Protein AF-A0A9P3KCF8-F1 (afdb_monomer)

Solvent-accessible surface area (backbone atoms only — not comparable to full-atom values): 11156 Å² total; per-residue (Å²): 123,66,93,79,73,56,80,84,82,75,70,57,88,99,45,66,75,78,46,58,68,58,52,53,49,52,55,51,51,52,54,51,46,56,65,73,28,66,91,47,68,90,51,49,76,77,43,45,67,58,50,54,51,50,57,33,67,37,69,37,86,92,72,74,42,26,56,42,31,75,76,66,76,48,78,81,88,69,86,71,82,67,44,82,66,50,77,78,47,103,55,31,40,32,43,44,65,63,91,85,59,89,66,83,49,69,43,52,55,89,82,56,76,86,87,70,61,70,74,71,78,45,69,88,59,70,73,76,44,76,75,56,48,59,56,90,88,39,77,44,72,60,77,64,46,77,78,46,74,49,73,46,97,87,69,50,55,29,38,30,35,37,45,56,65,55,60,82,89,71,50,44,77,42,113

pLDDT: mean 72.14, std 12.25, range [39.06, 90.81]

Mean predicted aligned error: 16.15 Å

Secondary structure (DSSP, 8-state):
--TT-----PPPTT-GGG-HHHHHHHHHHHHHHHHHTSS-GGGHHHHHHHHHHHHHTSPPTTTSS-HHHHHHSS-------PEEEEEEETTEEEEE--TT--S-SEEEGGGPPP---HHHHSTT-PPPPPPPEEETTEEE--EEEEEEEEE-TTS-EEEEEEETTS-GGG-EEE-

Nearest PDB structures (foldseek):
  6v3n-assembly2_B  TM=9.362E-01  e=3.366E-03  Homo sapiens
  6v8w-assembly1_A  TM=9.537E-01  e=5.285E-03  Homo sapiens
  6v2h-assembly6_K  TM=9.336E-01  e=5.285E-03  Homo sapiens
  8sp6-assembly3_C  TM=8.781E-01  e=5.285E-03  Homo sapiens
  8sp6-assembly2_B  TM=8.968E-01  e=8.850E-03  Homo sapiens

Structure (mmCIF, N/CA/C/O backbone):
data_AF-A0A9P3KCF8-F1
#
_entry.id   AF-A0A9P3KCF8-F1
#
loop_
_atom_site.group_PDB
_atom_site.id
_atom_site.type_symbol
_atom_site.label_atom_id
_atom_site.label_alt_id
_atom_site.label_comp_id
_atom_site.label_asym_id
_atom_site.label_entity_id
_atom_site.label_seq_id
_atom_site.pdbx_PDB_ins_code
_atom_site.Cartn_x
_atom_site.Cartn_y
_atom_site.Cartn_z
_atom_site.occupancy
_atom_site.B_iso_or_equiv
_atom_site.auth_seq_id
_atom_site.auth_comp_id
_atom_site.auth_asym_id
_atom_site.auth_atom_id
_atom_site.pdbx_PDB_model_num
ATOM 1 N N . MET A 1 1 ? -17.314 28.860 0.183 1.00 50.47 1 MET A N 1
ATOM 2 C CA . MET A 1 1 ? -17.053 27.728 -0.731 1.00 50.47 1 MET A CA 1
ATOM 3 C C . MET A 1 1 ? -18.328 27.365 -1.498 1.00 50.47 1 MET A C 1
ATOM 5 O O . MET A 1 1 ? -18.999 26.417 -1.128 1.00 50.47 1 MET A O 1
ATOM 9 N N . SER A 1 2 ? -18.713 28.132 -2.526 1.00 53.84 2 SER A N 1
ATOM 10 C CA . SER A 1 2 ? -19.912 27.845 -3.347 1.00 53.84 2 SER A CA 1
ATOM 11 C C . SER A 1 2 ? -19.627 27.733 -4.850 1.00 53.84 2 SER A C 1
ATOM 13 O O . SER A 1 2 ? -20.542 27.460 -5.617 1.00 53.84 2 SER A O 1
ATOM 15 N N . LEU A 1 3 ? -18.369 27.890 -5.279 1.00 67.44 3 LEU A N 1
ATOM 16 C CA . LEU A 1 3 ? -17.984 27.887 -6.698 1.00 67.44 3 LEU A CA 1
ATOM 17 C C . LEU A 1 3 ? -18.150 26.520 -7.388 1.00 67.44 3 LEU A C 1
ATOM 19 O O . LEU A 1 3 ? -18.326 26.479 -8.598 1.00 67.44 3 LEU A O 1
ATOM 23 N N . LEU A 1 4 ? -18.132 25.418 -6.630 1.00 76.81 4 LEU A N 1
ATOM 24 C CA . LEU A 1 4 ? -18.275 24.043 -7.138 1.00 76.81 4 LEU A CA 1
ATOM 25 C C . LEU A 1 4 ? -19.520 23.317 -6.592 1.00 76.81 4 LEU A C 1
ATOM 27 O O . LEU A 1 4 ? -19.682 22.124 -6.818 1.00 76.81 4 LEU A O 1
ATOM 31 N N . GLY A 1 5 ? -20.386 23.998 -5.828 1.00 80.12 5 GLY A N 1
ATOM 32 C CA . GLY A 1 5 ? -21.553 23.367 -5.185 1.00 80.12 5 GLY A CA 1
ATOM 33 C C . GLY A 1 5 ? -21.220 22.321 -4.105 1.00 80.12 5 GLY A C 1
ATOM 34 O O . GLY A 1 5 ? -22.106 21.610 -3.636 1.00 80.12 5 GLY A O 1
ATOM 35 N N . THR A 1 6 ? -19.958 22.219 -3.689 1.00 77.38 6 THR A N 1
ATOM 36 C CA . THR A 1 6 ? -19.475 21.244 -2.705 1.00 77.38 6 THR A CA 1
ATOM 37 C C . THR A 1 6 ? -19.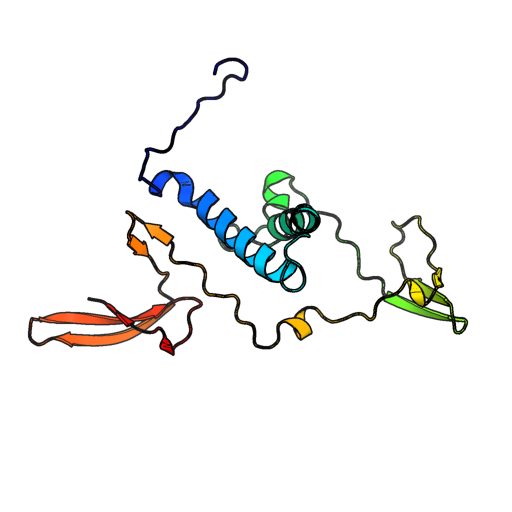817 21.667 -1.278 1.00 77.38 6 THR A C 1
ATOM 39 O O . THR A 1 6 ? -19.477 22.776 -0.857 1.00 77.38 6 THR A O 1
ATOM 42 N N . LYS A 1 7 ? -20.438 20.769 -0.506 1.00 75.19 7 LYS A N 1
ATOM 43 C CA . LYS A 1 7 ? -20.641 20.948 0.938 1.00 75.19 7 LYS A CA 1
ATOM 44 C C . LYS A 1 7 ? -19.406 20.447 1.679 1.00 75.19 7 LYS A C 1
ATOM 46 O O . LYS A 1 7 ? -19.065 19.275 1.574 1.00 75.19 7 LYS A O 1
ATOM 51 N N . LEU A 1 8 ? -18.744 21.335 2.414 1.00 72.75 8 LEU A N 1
ATOM 52 C CA . LEU A 1 8 ? -17.619 20.967 3.264 1.00 72.75 8 LEU A CA 1
ATOM 53 C C . LEU A 1 8 ? -18.163 20.280 4.523 1.00 72.75 8 LEU A C 1
ATOM 55 O O . LEU A 1 8 ? -18.849 20.918 5.322 1.00 72.75 8 LEU A O 1
ATOM 59 N N . ALA A 1 9 ? -17.885 18.989 4.679 1.00 69.06 9 ALA A N 1
ATOM 60 C CA . ALA A 1 9 ? -18.088 18.283 5.936 1.00 69.06 9 ALA A CA 1
ATOM 61 C C . ALA A 1 9 ? -16.797 18.418 6.749 1.00 69.06 9 ALA A C 1
ATOM 63 O O . ALA A 1 9 ? -15.786 17.814 6.408 1.00 69.06 9 ALA A O 1
ATOM 64 N N . MET A 1 10 ? -16.809 19.275 7.768 1.00 68.88 10 MET A N 1
ATOM 65 C CA . MET A 1 10 ? -15.665 19.424 8.667 1.00 68.88 10 MET A CA 1
ATOM 66 C C . MET A 1 10 ? -15.693 18.294 9.691 1.00 68.88 10 MET A C 1
ATOM 68 O O . MET A 1 10 ? -16.716 18.098 10.349 1.00 68.88 10 MET A O 1
ATOM 72 N N . SER A 1 11 ? -14.578 17.587 9.854 1.00 61.69 11 SER A N 1
ATOM 73 C CA . SER A 1 11 ? -14.355 16.782 11.052 1.00 61.69 11 SER A CA 1
ATOM 74 C C . SER A 1 11 ? -14.220 17.719 12.258 1.00 61.69 11 SER A C 1
ATOM 76 O O . SER A 1 11 ? -13.676 18.823 12.155 1.00 61.69 11 SER A O 1
ATOM 78 N N . SER A 1 12 ? -14.771 17.331 13.409 1.00 55.75 12 SER A N 1
ATOM 79 C CA . SER A 1 12 ? -14.572 18.099 14.638 1.00 55.75 12 SER A CA 1
ATOM 80 C C . SER A 1 12 ? -13.132 17.938 15.125 1.00 55.75 12 SER A C 1
ATOM 82 O O . SER A 1 12 ? -12.572 16.842 15.082 1.00 55.75 12 SER A O 1
ATOM 84 N N . ALA A 1 13 ? -12.532 19.033 15.600 1.00 46.44 13 ALA A N 1
ATOM 85 C CA . ALA A 1 13 ? -11.209 19.000 16.216 1.00 46.44 13 ALA A CA 1
ATOM 86 C C . ALA A 1 13 ? -11.186 17.968 17.359 1.00 46.44 13 ALA A C 1
ATOM 88 O O . ALA A 1 13 ? -12.125 17.928 18.152 1.00 46.44 13 ALA A O 1
ATOM 89 N N . TYR A 1 14 ? -10.128 17.152 17.431 1.00 45.19 14 TYR A N 1
ATOM 90 C CA . TYR A 1 14 ? -9.972 16.076 18.424 1.00 45.19 14 TYR A CA 1
ATOM 91 C C . TYR A 1 14 ? -11.071 14.995 18.376 1.00 45.19 14 TYR A C 1
ATOM 93 O O . TYR A 1 14 ? -11.423 14.422 19.400 1.00 45.19 14 TYR A O 1
ATOM 101 N N . HIS A 1 15 ? -11.639 14.716 17.196 1.00 46.50 15 HIS A N 1
ATOM 102 C CA . HIS A 1 15 ? -12.574 13.602 17.011 1.00 46.50 15 HIS A CA 1
ATOM 103 C C . HIS A 1 15 ? -12.215 12.775 15.758 1.00 46.50 15 HIS A C 1
ATOM 105 O O . HIS A 1 15 ? -12.749 13.021 14.669 1.00 46.50 15 HIS A O 1
ATOM 111 N N . PRO A 1 16 ? -11.315 11.781 15.891 1.00 48.75 16 PRO A N 1
ATOM 112 C CA . PRO A 1 16 ? -10.851 10.949 14.771 1.00 48.75 16 PRO A CA 1
ATOM 113 C C . PRO A 1 16 ? -11.952 10.067 14.156 1.00 48.75 16 PRO A C 1
ATOM 115 O O . PRO A 1 16 ? -11.830 9.565 13.044 1.00 48.75 16 PRO A O 1
ATOM 118 N N . GLN A 1 17 ? -13.087 9.924 14.842 1.00 47.81 17 GLN A N 1
ATOM 119 C CA . GLN A 1 17 ? -14.172 9.009 14.484 1.00 47.81 17 GLN A CA 1
ATOM 120 C C . GLN A 1 17 ? -14.832 9.295 13.120 1.00 47.81 17 GLN A C 1
ATOM 122 O O . GLN A 1 17 ? -15.514 8.430 12.573 1.00 47.81 17 GLN A O 1
ATOM 127 N N . THR A 1 18 ? -14.633 10.493 12.555 1.00 50.53 18 THR A N 1
ATOM 128 C CA . THR A 1 18 ? -15.306 10.913 11.312 1.00 50.53 18 THR A CA 1
ATOM 129 C C . THR A 1 18 ? -14.576 10.445 10.042 1.00 50.53 18 THR A C 1
ATOM 131 O O . THR A 1 18 ? -15.211 10.388 8.992 1.00 50.53 18 THR A O 1
ATOM 134 N N . ASP A 1 19 ? -13.285 10.079 10.113 1.00 60.06 19 ASP A N 1
ATOM 135 C CA . ASP A 1 19 ? -12.456 9.834 8.914 1.00 60.06 19 ASP A CA 1
ATOM 136 C C . ASP A 1 19 ? -11.591 8.553 8.961 1.00 60.06 19 ASP A C 1
ATOM 138 O O . ASP A 1 19 ? -10.532 8.450 8.341 1.00 60.06 19 ASP A O 1
ATOM 142 N N . GLY A 1 20 ? -12.069 7.510 9.649 1.00 62.78 20 GLY A N 1
ATOM 143 C CA . GLY A 1 20 ? -11.310 6.263 9.836 1.00 62.78 20 GLY A CA 1
ATOM 144 C C . GLY A 1 20 ? -10.942 5.505 8.545 1.00 62.78 20 GLY A C 1
ATOM 145 O O . GLY A 1 20 ? -10.016 4.694 8.545 1.00 62.78 20 GLY A O 1
ATOM 146 N N . GLN A 1 21 ? -11.633 5.755 7.423 1.00 64.44 21 GLN A N 1
ATOM 147 C CA . GLN A 1 21 ? -11.250 5.198 6.114 1.00 64.44 21 GLN A CA 1
ATOM 148 C C . GLN A 1 21 ? -9.985 5.866 5.562 1.00 64.44 21 GLN A C 1
ATOM 150 O O . GLN A 1 21 ? -9.098 5.172 5.056 1.00 64.44 21 GLN A O 1
ATOM 155 N N . THR A 1 22 ? -9.883 7.190 5.687 1.00 66.75 22 THR A N 1
ATOM 156 C CA . THR A 1 22 ? -8.695 7.946 5.280 1.00 66.75 22 THR A CA 1
ATOM 157 C C . THR A 1 22 ? -7.527 7.636 6.207 1.00 66.75 22 THR A C 1
ATOM 159 O O . THR A 1 22 ? -6.428 7.391 5.718 1.00 66.75 22 THR A O 1
ATOM 162 N N . ASP A 1 23 ? -7.761 7.505 7.513 1.00 69.06 23 ASP A N 1
ATOM 163 C CA . ASP A 1 23 ? -6.711 7.116 8.462 1.00 69.06 23 ASP A CA 1
ATOM 164 C C . ASP A 1 23 ? -6.137 5.731 8.140 1.00 69.06 23 ASP A C 1
ATOM 166 O O . ASP A 1 23 ? -4.919 5.538 8.106 1.00 69.06 23 ASP A O 1
ATOM 170 N N . ARG A 1 24 ? -7.000 4.762 7.803 1.00 68.69 24 ARG A N 1
ATOM 171 C CA . ARG A 1 24 ? -6.560 3.423 7.390 1.00 68.69 24 ARG A CA 1
ATOM 172 C C . ARG A 1 24 ? -5.758 3.453 6.088 1.00 68.69 24 ARG A C 1
ATOM 174 O O . ARG A 1 24 ? -4.783 2.714 5.957 1.00 68.69 24 ARG A O 1
ATOM 181 N N . LEU A 1 25 ? -6.145 4.292 5.126 1.00 72.75 25 LEU A N 1
ATOM 182 C CA . LEU A 1 25 ? -5.372 4.525 3.903 1.00 72.75 25 LEU A CA 1
ATOM 183 C C . LEU A 1 25 ? -3.993 5.114 4.229 1.00 72.75 25 LEU A C 1
ATOM 185 O O . LEU A 1 25 ? -2.990 4.595 3.739 1.00 72.75 25 LEU A O 1
ATOM 189 N N . ILE A 1 26 ? -3.941 6.162 5.055 1.00 76.81 26 ILE A N 1
ATOM 190 C CA . ILE A 1 26 ? -2.700 6.846 5.437 1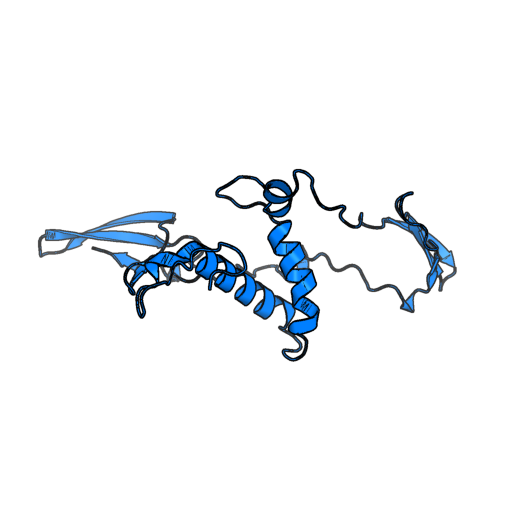.00 76.81 26 ILE A CA 1
ATOM 191 C C . ILE A 1 26 ? -1.728 5.851 6.072 1.00 76.81 26 ILE A C 1
ATOM 193 O O . ILE A 1 26 ? -0.585 5.753 5.629 1.00 76.81 26 ILE A O 1
ATOM 197 N N . GLN A 1 27 ? -2.191 5.034 7.021 1.00 73.25 27 GLN A N 1
ATOM 198 C CA . GLN A 1 27 ? -1.359 4.013 7.662 1.00 73.25 27 GLN A CA 1
ATOM 199 C C . GLN A 1 27 ? -0.779 3.005 6.657 1.00 73.25 27 GLN A C 1
ATOM 201 O O . GLN A 1 27 ? 0.404 2.667 6.724 1.00 73.25 27 GLN A O 1
ATOM 206 N N . ILE A 1 28 ? -1.586 2.534 5.700 1.00 73.94 28 ILE A N 1
ATOM 207 C CA . ILE A 1 28 ? -1.120 1.603 4.661 1.00 73.94 28 ILE A CA 1
ATOM 208 C C . ILE A 1 28 ? -0.049 2.266 3.787 1.00 73.94 28 ILE A C 1
ATOM 210 O O . ILE A 1 28 ? 0.991 1.663 3.513 1.00 73.94 28 ILE A O 1
ATOM 214 N N . VAL A 1 29 ? -0.271 3.512 3.365 1.00 76.12 29 VAL A N 1
ATOM 215 C CA . VAL A 1 29 ? 0.684 4.258 2.534 1.00 76.12 29 VAL A CA 1
ATOM 216 C C . VAL A 1 29 ? 1.988 4.517 3.291 1.00 76.12 29 VAL A C 1
ATOM 218 O O . VAL A 1 29 ? 3.062 4.327 2.722 1.00 76.12 29 VAL A O 1
ATOM 221 N N . GLU A 1 30 ? 1.930 4.863 4.577 1.00 79.44 30 GLU A N 1
ATOM 222 C CA . GLU A 1 30 ? 3.121 5.020 5.416 1.00 79.44 30 GLU A CA 1
ATOM 223 C C . GLU A 1 30 ? 3.935 3.726 5.521 1.00 79.44 30 GLU A C 1
ATOM 225 O O . GLU A 1 30 ? 5.162 3.752 5.399 1.00 79.44 30 GLU A O 1
ATOM 230 N N . GLN A 1 31 ? 3.277 2.580 5.718 1.00 74.44 31 GLN A N 1
ATOM 231 C CA . GLN A 1 31 ? 3.955 1.282 5.761 1.00 74.44 31 GLN A CA 1
ATOM 232 C C . GLN A 1 31 ? 4.640 0.959 4.427 1.00 74.44 31 GLN A C 1
ATOM 234 O O . GLN A 1 31 ? 5.794 0.518 4.407 1.00 74.44 31 GLN A O 1
ATOM 239 N N . LEU A 1 32 ? 3.958 1.221 3.310 1.00 76.81 32 LEU A N 1
ATOM 240 C CA . LEU A 1 32 ? 4.510 1.032 1.972 1.00 76.81 32 LEU A CA 1
ATOM 241 C C . LEU A 1 32 ? 5.703 1.960 1.701 1.00 76.81 32 LEU A C 1
ATOM 243 O O . LEU A 1 32 ? 6.716 1.507 1.167 1.00 76.81 32 LEU A O 1
ATOM 247 N N . LEU A 1 33 ? 5.626 3.225 2.120 1.00 79.06 33 LEU A N 1
ATOM 248 C CA . LEU A 1 33 ? 6.725 4.187 2.013 1.00 79.06 33 LEU A CA 1
ATOM 249 C C . LEU A 1 33 ? 7.930 3.766 2.855 1.00 79.06 33 LEU A C 1
ATOM 251 O O . LEU A 1 33 ? 9.052 3.777 2.357 1.00 79.06 33 LEU A O 1
ATOM 255 N N . ARG A 1 34 ? 7.723 3.310 4.097 1.00 78.81 34 ARG A N 1
ATOM 256 C CA . ARG A 1 34 ? 8.811 2.775 4.940 1.00 78.81 34 ARG A CA 1
ATOM 257 C C . ARG A 1 34 ? 9.504 1.577 4.292 1.00 78.81 34 ARG A C 1
ATOM 259 O O . ARG A 1 34 ? 10.712 1.409 4.446 1.00 78.81 34 ARG A O 1
ATOM 266 N N . ALA A 1 35 ? 8.754 0.735 3.583 1.00 73.88 35 ALA A N 1
ATOM 267 C CA . ALA A 1 35 ? 9.313 -0.404 2.866 1.00 73.88 35 ALA A CA 1
ATOM 268 C C . ALA A 1 35 ? 10.073 0.014 1.596 1.00 73.88 35 ALA A C 1
ATOM 270 O O . ALA A 1 35 ? 11.146 -0.532 1.333 1.00 73.88 35 ALA A O 1
ATOM 271 N N . ALA A 1 36 ? 9.533 0.964 0.828 1.00 72.81 36 ALA A N 1
ATOM 272 C CA . ALA A 1 36 ? 10.118 1.441 -0.423 1.00 72.81 36 ALA A CA 1
ATOM 273 C C . ALA A 1 36 ? 11.377 2.294 -0.196 1.00 72.81 36 ALA A C 1
ATOM 275 O O . ALA A 1 36 ? 12.384 2.093 -0.869 1.00 72.81 36 ALA A O 1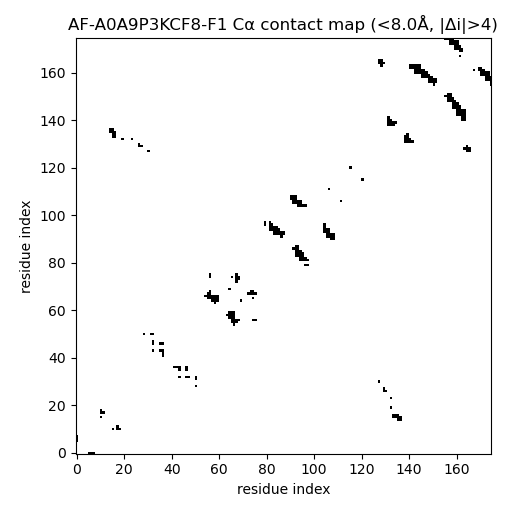
ATOM 276 N N . CYS A 1 37 ? 11.351 3.172 0.805 1.00 77.56 37 CYS A N 1
ATOM 277 C CA . CYS A 1 37 ? 12.421 4.117 1.119 1.00 77.56 37 CYS A CA 1
ATOM 278 C C . CYS A 1 37 ? 13.435 3.575 2.141 1.00 77.56 37 CYS A C 1
ATOM 280 O O . CYS A 1 37 ? 14.116 4.349 2.811 1.00 77.56 37 CYS A O 1
ATOM 282 N N . LYS A 1 38 ? 13.520 2.246 2.314 1.00 74.44 38 LYS A N 1
ATOM 283 C CA . LYS A 1 38 ? 14.409 1.621 3.311 1.00 74.44 38 LYS A CA 1
ATOM 284 C C . LYS A 1 38 ? 15.876 2.018 3.108 1.00 74.44 38 LYS A C 1
ATOM 286 O O . LYS A 1 38 ? 16.590 2.211 4.088 1.00 74.44 38 LYS A O 1
ATOM 291 N N . ASP A 1 39 ? 16.306 2.090 1.850 1.00 71.88 39 ASP A N 1
ATOM 292 C CA . ASP A 1 39 ? 17.705 2.328 1.486 1.00 71.88 39 ASP A CA 1
ATOM 293 C C . ASP A 1 39 ? 18.021 3.828 1.350 1.00 71.88 39 ASP A C 1
ATOM 295 O O . ASP A 1 39 ? 19.139 4.248 1.639 1.00 71.88 39 ASP A O 1
ATOM 299 N N . GLU A 1 40 ? 17.037 4.647 0.961 1.00 78.44 40 GLU A N 1
ATOM 300 C CA . GLU A 1 40 ? 17.184 6.095 0.817 1.00 78.44 40 GLU A CA 1
ATOM 301 C C . GLU A 1 40 ? 15.837 6.801 1.063 1.00 78.44 40 GLU A C 1
ATOM 303 O O . GLU A 1 40 ? 14.849 6.534 0.387 1.00 78.44 40 GLU A O 1
ATOM 308 N N . ILE A 1 41 ? 15.779 7.698 2.055 1.00 79.69 41 ILE A N 1
ATOM 309 C CA . ILE A 1 41 ? 14.529 8.378 2.454 1.00 79.69 41 ILE A CA 1
ATOM 310 C C . ILE A 1 41 ? 14.183 9.542 1.510 1.00 79.69 41 ILE A C 1
ATOM 312 O O . ILE A 1 41 ? 13.012 9.880 1.352 1.00 79.69 41 ILE A O 1
ATOM 316 N N . SER A 1 42 ? 15.181 10.148 0.861 1.00 82.38 42 SER A N 1
ATOM 317 C CA . SER A 1 42 ? 15.014 11.312 -0.025 1.00 82.38 42 SER A CA 1
ATOM 318 C C . SER A 1 42 ? 14.198 11.012 -1.287 1.00 82.38 42 SER A C 1
ATOM 320 O O . SER A 1 42 ? 13.712 11.951 -1.904 1.00 82.38 42 SER A O 1
ATOM 322 N N . THR A 1 43 ? 14.016 9.737 -1.647 1.00 83.12 43 THR A N 1
ATOM 323 C CA . THR A 1 43 ? 13.355 9.284 -2.883 1.00 83.12 43 THR A CA 1
ATOM 324 C C . THR A 1 43 ? 11.856 9.002 -2.722 1.00 83.12 43 THR A C 1
ATOM 326 O O . THR A 1 43 ? 11.233 8.416 -3.610 1.00 83.12 43 THR A O 1
ATOM 329 N N . TRP A 1 44 ? 11.254 9.375 -1.588 1.00 83.19 44 TRP A N 1
ATOM 330 C CA . TRP A 1 44 ? 9.849 9.085 -1.265 1.00 83.19 44 TRP A CA 1
ATOM 331 C C . TRP A 1 44 ? 8.854 9.583 -2.323 1.00 83.19 44 TRP A C 1
ATOM 333 O O . TRP A 1 44 ? 7.878 8.896 -2.627 1.00 83.19 44 TRP A O 1
ATOM 343 N N . ASP A 1 45 ? 9.123 10.741 -2.916 1.00 86.56 45 ASP A N 1
ATOM 344 C CA . ASP A 1 45 ? 8.316 11.381 -3.952 1.00 86.56 45 ASP A CA 1
ATOM 345 C C . ASP A 1 45 ? 8.302 10.562 -5.250 1.00 86.56 45 ASP A C 1
ATOM 347 O O . ASP A 1 45 ? 7.260 10.424 -5.892 1.00 86.56 45 ASP A O 1
ATOM 351 N N . LEU A 1 46 ? 9.428 9.927 -5.589 1.00 85.56 46 LEU A N 1
ATOM 352 C CA . LEU A 1 46 ? 9.547 9.029 -6.741 1.00 85.56 46 LEU A CA 1
ATOM 353 C C . LEU A 1 46 ? 8.761 7.724 -6.551 1.00 85.56 46 LEU A C 1
ATOM 355 O O . LEU A 1 46 ? 8.367 7.086 -7.531 1.00 85.56 46 LEU A O 1
ATOM 359 N N . HIS A 1 47 ? 8.530 7.314 -5.303 1.00 81.69 47 HIS A N 1
ATOM 360 C CA . HIS A 1 47 ? 7.796 6.093 -4.981 1.00 81.69 47 HIS A CA 1
ATOM 361 C C . HIS A 1 47 ? 6.277 6.290 -4.960 1.00 81.69 47 HIS A C 1
ATOM 363 O O . HIS A 1 47 ? 5.556 5.328 -5.236 1.00 81.69 47 HIS A O 1
ATOM 369 N N . LEU A 1 48 ? 5.778 7.506 -4.709 1.00 84.00 48 LEU A N 1
ATOM 370 C CA . LEU A 1 48 ? 4.339 7.778 -4.594 1.00 84.00 48 LEU A CA 1
ATOM 371 C C . LEU A 1 48 ? 3.495 7.251 -5.768 1.00 84.00 48 LEU A C 1
ATOM 373 O O . LEU A 1 48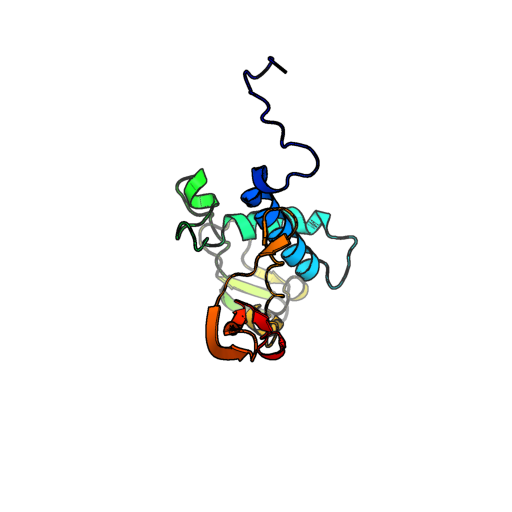 ? 2.527 6.541 -5.492 1.00 84.00 48 LEU A O 1
ATOM 377 N N . PRO A 1 49 ? 3.842 7.482 -7.052 1.00 84.75 49 PRO A N 1
ATOM 378 C CA . PRO A 1 49 ? 3.014 7.001 -8.161 1.00 84.75 49 PRO A CA 1
ATOM 379 C C . PRO A 1 49 ? 2.927 5.472 -8.214 1.00 84.75 49 PRO A C 1
ATOM 381 O O . PRO A 1 49 ? 1.894 4.898 -8.560 1.00 84.75 49 PRO A O 1
ATOM 384 N N . VAL A 1 50 ? 4.020 4.791 -7.856 1.00 80.50 50 VAL A N 1
ATOM 385 C CA . VAL A 1 50 ? 4.073 3.325 -7.826 1.00 80.50 50 VAL A CA 1
ATOM 386 C C . VAL A 1 50 ? 3.240 2.787 -6.667 1.00 80.50 50 VAL A C 1
ATOM 388 O O . VAL A 1 50 ? 2.527 1.799 -6.843 1.00 80.50 50 VAL A O 1
ATOM 391 N N . LEU A 1 51 ? 3.301 3.434 -5.502 1.00 82.12 51 LEU A N 1
ATOM 392 C CA . LEU A 1 51 ? 2.531 3.038 -4.325 1.00 82.12 51 LEU A CA 1
ATOM 393 C C . LEU A 1 51 ? 1.033 3.284 -4.505 1.00 82.12 51 LEU A C 1
ATOM 395 O O . LEU A 1 51 ? 0.243 2.399 -4.186 1.00 82.12 51 LEU A O 1
ATOM 399 N N . GLU A 1 52 ? 0.643 4.425 -5.074 1.00 85.12 52 GLU A N 1
ATOM 400 C CA . GLU A 1 52 ? -0.746 4.718 -5.433 1.00 85.12 52 GLU A CA 1
ATOM 401 C C . GLU A 1 52 ? -1.292 3.650 -6.388 1.00 85.12 52 GLU A C 1
ATOM 403 O O . GLU A 1 52 ? -2.363 3.084 -6.160 1.00 85.12 52 GLU A O 1
ATOM 408 N N . PHE A 1 53 ? -0.532 3.322 -7.438 1.00 83.25 53 PHE A N 1
ATOM 409 C CA . PHE A 1 53 ? -0.920 2.281 -8.382 1.00 83.25 53 PHE A CA 1
ATOM 410 C C . PHE A 1 53 ? -1.039 0.908 -7.709 1.00 83.25 53 PHE A C 1
ATOM 412 O O . PHE A 1 53 ? -2.009 0.185 -7.942 1.00 83.25 53 PHE A O 1
ATOM 419 N N . ALA A 1 54 ? -0.070 0.544 -6.865 1.00 82.00 54 ALA A N 1
ATOM 420 C CA . ALA A 1 54 ? -0.066 -0.726 -6.149 1.00 82.00 54 ALA A CA 1
ATOM 421 C C . ALA A 1 54 ? -1.268 -0.846 -5.203 1.00 82.00 54 ALA A C 1
ATOM 423 O O . ALA A 1 54 ? -1.952 -1.870 -5.217 1.00 82.00 54 ALA A O 1
ATOM 424 N N . TYR A 1 55 ? -1.565 0.207 -4.440 1.00 83.19 55 TYR A N 1
ATOM 425 C CA . TYR A 1 55 ? -2.731 0.272 -3.564 1.00 83.19 55 TYR A CA 1
ATOM 426 C C . TYR A 1 55 ? -4.031 0.131 -4.363 1.00 83.19 55 TYR A C 1
ATOM 428 O O . TYR A 1 55 ? -4.815 -0.785 -4.122 1.00 83.19 55 TYR A O 1
ATOM 436 N N . ASN A 1 56 ? -4.213 0.959 -5.396 1.00 85.62 56 ASN A N 1
ATOM 437 C CA . ASN A 1 56 ? -5.421 0.956 -6.222 1.00 85.62 56 ASN A CA 1
ATOM 438 C C . ASN A 1 56 ? -5.644 -0.367 -6.972 1.00 85.62 56 ASN A C 1
ATOM 440 O O . ASN A 1 56 ? -6.776 -0.676 -7.354 1.00 85.62 56 ASN A O 1
ATOM 444 N N . ASN A 1 57 ? -4.592 -1.161 -7.179 1.00 82.69 57 ASN A N 1
ATOM 445 C CA . ASN A 1 57 ? -4.666 -2.464 -7.830 1.00 82.69 57 ASN A CA 1
ATOM 446 C C . ASN A 1 57 ? -4.596 -3.665 -6.864 1.00 82.69 57 ASN A C 1
ATOM 448 O O . ASN A 1 57 ? -4.560 -4.808 -7.318 1.00 82.69 57 ASN A O 1
ATOM 452 N N . THR A 1 58 ? -4.592 -3.438 -5.551 1.00 79.75 58 THR A N 1
ATOM 453 C CA . THR A 1 58 ? -4.671 -4.511 -4.550 1.00 79.75 58 THR A CA 1
ATOM 454 C C . THR A 1 58 ? -6.133 -4.827 -4.247 1.00 79.75 58 THR A C 1
ATOM 456 O O . THR A 1 58 ? -6.981 -3.940 -4.244 1.00 79.75 58 THR A O 1
ATOM 459 N N . THR A 1 59 ? -6.465 -6.098 -4.022 1.00 76.69 59 THR A N 1
ATOM 460 C CA . THR A 1 59 ? -7.827 -6.505 -3.651 1.00 76.69 59 THR A CA 1
ATOM 461 C C . THR A 1 59 ? -8.092 -6.178 -2.184 1.00 76.69 59 THR A C 1
ATOM 463 O O . THR A 1 59 ? -7.335 -6.596 -1.310 1.00 76.69 59 THR A O 1
ATOM 466 N N . HIS A 1 60 ? -9.184 -5.467 -1.897 1.00 73.00 60 HIS A N 1
ATOM 467 C CA . HIS A 1 60 ? -9.567 -5.130 -0.525 1.00 73.00 60 HIS A CA 1
ATOM 468 C C . HIS A 1 60 ? -10.487 -6.201 0.061 1.00 73.00 60 HIS A C 1
ATOM 470 O O . HIS A 1 60 ? -11.467 -6.595 -0.566 1.00 73.00 60 HIS A O 1
ATOM 476 N N . ALA A 1 61 ? -10.217 -6.635 1.296 1.00 68.25 61 ALA A N 1
ATOM 477 C CA . ALA A 1 61 ? -10.993 -7.688 1.959 1.00 68.25 61 ALA A CA 1
ATOM 478 C C . ALA A 1 61 ? -12.481 -7.332 2.138 1.00 68.25 61 ALA A C 1
ATOM 480 O O . ALA A 1 61 ? -13.333 -8.207 2.041 1.00 68.25 61 ALA A O 1
ATOM 481 N N . ALA A 1 62 ? -12.797 -6.051 2.357 1.00 68.81 62 ALA A N 1
ATOM 482 C CA . ALA A 1 62 ? -14.170 -5.590 2.565 1.00 68.81 62 ALA A CA 1
ATOM 483 C C . ALA A 1 62 ? -15.042 -5.673 1.300 1.00 68.81 62 ALA A C 1
ATOM 485 O O . ALA A 1 62 ? -16.243 -5.901 1.394 1.00 68.81 62 ALA A O 1
ATOM 486 N N . THR A 1 63 ? -14.451 -5.476 0.118 1.00 73.38 63 THR A N 1
ATOM 487 C CA . THR A 1 63 ? -15.184 -5.406 -1.157 1.00 73.38 63 THR A CA 1
ATOM 488 C C . THR A 1 63 ? -14.927 -6.608 -2.062 1.00 73.38 63 THR A C 1
ATOM 490 O O . THR A 1 63 ? -15.646 -6.802 -3.039 1.00 73.38 63 THR A O 1
ATOM 493 N N . GLY A 1 64 ? -13.884 -7.397 -1.786 1.00 75.88 64 GLY A N 1
ATOM 494 C CA . GLY A 1 64 ? -13.424 -8.485 -2.651 1.00 75.88 64 GLY A CA 1
ATOM 495 C C . GLY A 1 64 ? -12.913 -8.019 -4.021 1.00 75.88 64 GLY A C 1
ATOM 496 O O . GLY A 1 64 ? -12.662 -8.852 -4.888 1.00 75.88 64 GLY A O 1
ATOM 497 N N . GLN A 1 65 ? -12.768 -6.708 -4.234 1.00 79.31 65 GLN A N 1
ATOM 498 C CA . GLN A 1 65 ? -12.409 -6.083 -5.510 1.00 79.31 65 GLN A CA 1
ATOM 499 C C . GLN A 1 65 ? -11.282 -5.063 -5.319 1.00 79.31 65 GLN A C 1
ATOM 501 O O . GLN A 1 65 ? -10.995 -4.639 -4.196 1.00 79.31 65 GLN A O 1
ATOM 506 N N . THR A 1 66 ? -10.633 -4.661 -6.414 1.00 83.50 66 THR A N 1
ATOM 507 C CA . THR A 1 66 ? -9.634 -3.583 -6.374 1.00 83.50 66 THR A CA 1
ATOM 508 C C . THR A 1 66 ? -10.318 -2.211 -6.435 1.00 83.50 66 THR A C 1
ATOM 510 O O . THR A 1 66 ? -11.307 -2.066 -7.164 1.00 83.50 66 THR A O 1
ATOM 513 N N . PRO A 1 67 ? -9.816 -1.176 -5.733 1.00 84.06 67 PRO A N 1
ATOM 514 C CA . PRO A 1 67 ? -10.357 0.181 -5.824 1.00 84.06 67 PRO A CA 1
ATOM 515 C C . PRO A 1 67 ? -10.418 0.688 -7.266 1.00 84.06 67 PRO A C 1
ATOM 517 O O . PRO A 1 67 ? -11.408 1.281 -7.682 1.00 84.06 67 PRO A O 1
ATOM 520 N N . PHE A 1 68 ? -9.403 0.371 -8.074 1.00 84.62 68 PHE A N 1
ATOM 521 C CA . PHE A 1 68 ? -9.380 0.715 -9.491 1.00 84.62 68 PHE A CA 1
ATOM 522 C C . PHE A 1 68 ? -10.559 0.096 -10.258 1.00 84.62 68 PHE A C 1
ATOM 524 O O . PHE A 1 68 ? -11.189 0.771 -11.071 1.00 84.62 68 PHE A O 1
ATOM 531 N N . PHE A 1 69 ? -10.895 -1.169 -9.991 1.00 83.62 69 PHE A N 1
ATOM 532 C CA . PHE A 1 69 ? -12.050 -1.809 -10.615 1.00 83.62 69 PHE A CA 1
ATOM 533 C C . PHE A 1 69 ? -13.364 -1.159 -10.173 1.00 83.62 69 PHE A C 1
ATOM 535 O O . PHE A 1 69 ? -14.232 -0.922 -11.006 1.00 83.62 69 PHE A O 1
ATOM 542 N N . LEU A 1 70 ? -13.496 -0.810 -8.893 1.00 84.25 70 LEU A N 1
ATOM 543 C CA . LEU A 1 70 ? -14.694 -0.142 -8.377 1.00 84.25 70 LEU A CA 1
ATOM 544 C C . LEU A 1 70 ? -14.885 1.260 -8.974 1.00 84.25 70 LEU A C 1
ATOM 546 O O . LEU A 1 70 ? -16.012 1.642 -9.277 1.00 84.25 70 LEU A O 1
ATOM 550 N N . CYS A 1 71 ? -13.799 2.005 -9.193 1.00 83.94 71 CYS A N 1
ATOM 551 C CA . CYS A 1 71 ? -13.852 3.344 -9.781 1.00 83.94 71 CYS A CA 1
ATOM 552 C C . CYS A 1 71 ? -14.055 3.334 -11.305 1.00 83.94 71 CYS A C 1
ATOM 554 O O . CYS A 1 71 ? -14.742 4.205 -11.835 1.00 83.94 71 CYS A O 1
ATOM 556 N N . TYR A 1 72 ? -13.447 2.383 -12.024 1.00 86.31 72 TYR A N 1
ATOM 557 C CA . TYR A 1 72 ? -13.351 2.428 -13.492 1.00 86.31 72 TYR A CA 1
ATOM 558 C C . TYR A 1 72 ? -14.010 1.249 -14.223 1.00 86.31 72 TYR A C 1
ATOM 560 O O . TYR A 1 72 ? -14.033 1.238 -15.455 1.00 86.31 72 TYR A O 1
ATOM 568 N N . GLY A 1 73 ? -14.503 0.236 -13.509 1.00 83.06 73 GLY A N 1
ATOM 569 C CA . GLY A 1 73 ? -15.155 -0.951 -14.079 1.00 83.06 73 GLY A CA 1
ATOM 570 C C . GLY A 1 73 ? -14.238 -1.876 -14.892 1.00 83.06 73 GLY A C 1
ATOM 571 O O . GLY A 1 73 ? -14.718 -2.758 -15.599 1.00 83.06 73 GLY A O 1
ATOM 572 N N . ARG A 1 74 ? -12.916 -1.676 -14.843 1.00 83.62 74 ARG A N 1
ATOM 573 C CA . ARG A 1 74 ? -11.909 -2.476 -15.561 1.00 83.62 74 ARG A CA 1
ATOM 574 C C . ARG A 1 74 ? -10.626 -2.551 -14.748 1.00 83.62 74 ARG A C 1
ATOM 576 O O . ARG A 1 74 ? -10.340 -1.613 -14.019 1.00 83.62 74 ARG A O 1
ATOM 583 N N . HIS A 1 75 ? -9.833 -3.608 -14.900 1.00 78.75 75 HIS A N 1
ATOM 584 C CA . HIS A 1 75 ? -8.503 -3.690 -14.284 1.00 78.75 75 HIS A CA 1
ATOM 585 C C . HIS A 1 75 ? -7.448 -2.940 -15.114 1.00 78.75 75 HIS A C 1
ATOM 587 O O . HIS A 1 75 ? -7.576 -2.869 -16.343 1.00 78.75 75 HIS A O 1
ATOM 593 N N . PRO A 1 76 ? -6.401 -2.381 -14.478 1.00 78.06 76 PRO A N 1
ATOM 594 C CA . PRO A 1 76 ? -5.310 -1.757 -15.205 1.00 78.06 76 PRO A CA 1
ATOM 595 C C . PRO A 1 76 ? -4.520 -2.818 -15.980 1.00 78.06 76 PRO A C 1
ATOM 597 O O . PRO A 1 76 ? -4.362 -3.959 -15.542 1.00 78.06 76 PRO A O 1
ATOM 600 N N . LEU A 1 77 ? -3.993 -2.438 -17.144 1.00 75.19 77 LEU A N 1
ATOM 601 C CA . LEU A 1 77 ? -3.122 -3.313 -17.922 1.00 75.19 77 LEU A CA 1
ATOM 602 C C . LEU A 1 77 ? -1.779 -3.441 -17.203 1.00 75.19 77 LEU A C 1
ATOM 604 O O . LEU A 1 77 ? -0.950 -2.533 -17.252 1.00 75.19 77 LEU A O 1
ATOM 608 N N . MET A 1 78 ? -1.564 -4.571 -16.534 1.00 70.12 78 MET A N 1
ATOM 609 C CA . MET A 1 78 ? -0.275 -4.848 -15.915 1.00 70.12 78 MET A CA 1
ATOM 610 C C . MET A 1 78 ? 0.782 -5.146 -16.984 1.00 70.12 78 MET A C 1
ATOM 612 O O . MET A 1 78 ? 0.489 -5.856 -17.956 1.00 70.12 78 MET A O 1
ATOM 616 N N . PRO A 1 79 ? 2.022 -4.647 -16.813 1.00 64.69 79 PRO A N 1
ATOM 617 C CA . PRO A 1 79 ? 3.129 -5.071 -17.649 1.00 64.69 79 PRO A CA 1
ATOM 618 C C . PRO A 1 79 ? 3.298 -6.581 -17.473 1.00 64.69 79 PRO A C 1
ATOM 620 O O . PRO A 1 79 ? 3.655 -7.071 -16.403 1.00 64.69 79 PRO A O 1
ATOM 623 N N . GLN A 1 80 ? 2.983 -7.331 -18.526 1.00 64.38 80 GLN A N 1
ATOM 624 C CA . GLN A 1 80 ? 3.158 -8.779 -18.539 1.00 64.38 80 GLN A CA 1
ATOM 625 C C . GLN A 1 80 ? 4.634 -9.091 -18.310 1.00 64.38 80 GLN A C 1
ATOM 627 O O . GLN A 1 80 ? 5.500 -8.451 -18.913 1.00 64.38 80 GLN A O 1
ATOM 632 N N . LYS A 1 81 ? 4.920 -10.084 -17.463 1.00 61.22 81 LYS A N 1
ATOM 633 C CA . LYS A 1 81 ? 6.293 -10.494 -17.169 1.00 61.22 81 LYS A CA 1
ATOM 634 C C . LYS A 1 81 ? 6.988 -10.883 -18.482 1.00 61.22 81 LYS A C 1
ATOM 636 O O . LYS A 1 81 ? 6.581 -11.866 -19.109 1.00 61.22 81 LYS A O 1
ATOM 641 N N . PRO A 1 82 ? 8.023 -10.144 -18.922 1.00 60.19 82 PRO A N 1
ATOM 642 C CA . PRO A 1 82 ? 8.740 -10.514 -20.125 1.00 60.19 82 PRO A CA 1
ATOM 643 C C . PRO A 1 82 ? 9.456 -11.837 -19.859 1.00 60.19 82 PRO A C 1
ATOM 645 O O . PRO A 1 82 ? 10.220 -11.972 -18.904 1.00 60.19 82 PRO A O 1
ATOM 648 N N . THR A 1 83 ? 9.179 -12.837 -20.689 1.00 63.53 83 THR A N 1
ATOM 649 C CA . THR A 1 83 ? 9.844 -14.140 -20.585 1.00 63.53 83 THR A CA 1
ATOM 650 C C . THR A 1 83 ? 11.110 -14.083 -21.433 1.00 63.53 83 THR A C 1
ATOM 652 O O . THR A 1 83 ? 11.054 -13.675 -22.591 1.00 63.53 83 THR A O 1
ATOM 655 N N . ALA A 1 84 ? 12.273 -14.447 -20.892 1.00 64.19 84 ALA A N 1
ATOM 656 C CA . ALA A 1 84 ? 13.5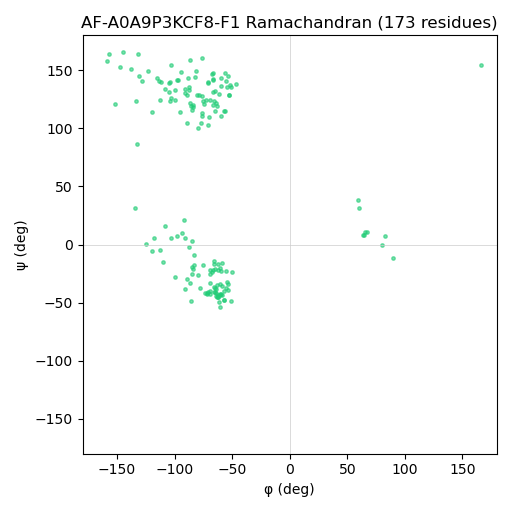04 -14.466 -21.683 1.00 64.19 84 ALA A CA 1
ATOM 657 C C . ALA A 1 84 ? 13.362 -15.469 -22.843 1.00 64.19 84 ALA A C 1
ATOM 659 O O . ALA A 1 84 ? 12.927 -16.599 -22.632 1.00 64.19 84 ALA A O 1
ATOM 660 N N . SER A 1 85 ? 13.669 -15.048 -24.075 1.00 62.03 85 SER A N 1
ATOM 661 C CA . SER A 1 85 ? 13.407 -15.870 -25.264 1.00 62.03 85 SER A CA 1
ATOM 662 C C . SER A 1 85 ? 14.622 -16.617 -25.791 1.00 62.03 85 SER A C 1
ATOM 664 O O . SER A 1 85 ? 14.414 -17.618 -26.466 1.00 62.03 85 SER A O 1
ATOM 666 N N . ALA A 1 86 ? 15.834 -16.103 -25.578 1.00 62.34 86 ALA A N 1
ATOM 667 C CA . ALA A 1 86 ? 17.129 -16.724 -25.881 1.00 62.34 86 ALA A CA 1
ATOM 668 C C . ALA A 1 86 ? 18.232 -15.653 -25.801 1.00 62.34 86 ALA A C 1
ATOM 670 O O . ALA A 1 86 ? 17.979 -14.463 -26.030 1.00 62.34 86 ALA A O 1
ATOM 671 N N . THR A 1 87 ? 19.464 -16.083 -25.534 1.00 63.53 87 THR A N 1
ATOM 672 C CA . THR A 1 87 ? 20.677 -15.275 -25.724 1.00 63.53 87 THR A CA 1
ATOM 673 C C . THR A 1 87 ? 20.977 -15.190 -27.223 1.00 63.53 87 THR A C 1
ATOM 675 O O . THR A 1 87 ? 21.127 -16.226 -27.864 1.00 63.53 87 THR A O 1
ATOM 678 N N . VAL A 1 88 ? 21.030 -13.982 -27.799 1.00 67.19 88 VAL A N 1
ATOM 679 C CA . VAL A 1 88 ? 21.333 -13.794 -29.238 1.00 67.19 88 VAL A CA 1
ATOM 680 C C . VAL A 1 88 ? 22.835 -13.611 -29.444 1.00 67.19 88 VAL A C 1
ATOM 682 O O . VAL A 1 88 ? 23.403 -14.142 -30.390 1.00 67.19 88 VAL A O 1
ATOM 685 N N . THR A 1 89 ? 23.486 -12.900 -28.524 1.00 74.19 89 THR A N 1
ATOM 686 C CA . THR A 1 89 ? 24.943 -12.728 -28.447 1.00 74.19 89 THR A CA 1
ATOM 687 C C . THR A 1 89 ? 25.358 -12.675 -26.969 1.00 74.19 89 THR A C 1
ATOM 689 O O . THR A 1 89 ? 24.493 -12.455 -26.117 1.00 74.19 89 THR A O 1
ATOM 692 N N . PRO A 1 90 ? 26.653 -12.812 -26.618 1.00 77.19 90 PRO A N 1
ATOM 693 C CA . PRO A 1 90 ? 27.108 -12.748 -25.221 1.00 77.19 90 PRO A CA 1
ATOM 694 C C . PRO A 1 90 ? 26.704 -11.462 -24.480 1.00 77.19 90 PRO A C 1
ATOM 696 O O . PRO A 1 90 ? 26.636 -11.442 -23.255 1.00 77.19 90 PRO A O 1
ATOM 699 N N . VAL A 1 91 ? 26.429 -10.389 -25.226 1.00 79.56 91 VAL A N 1
ATOM 700 C CA . VAL A 1 91 ? 26.126 -9.048 -24.710 1.00 79.56 91 VAL A CA 1
ATOM 701 C C . VAL A 1 91 ? 24.683 -8.608 -24.970 1.00 79.56 91 VAL A C 1
ATOM 703 O O . VAL A 1 91 ? 24.281 -7.537 -24.518 1.00 79.56 91 VAL A O 1
ATOM 706 N N . THR A 1 92 ? 23.878 -9.396 -25.690 1.00 81.06 92 THR A N 1
ATOM 707 C CA . THR A 1 92 ? 22.503 -9.029 -26.062 1.00 81.06 92 THR A CA 1
ATOM 708 C C . THR A 1 92 ? 21.526 -10.170 -25.812 1.00 81.06 92 THR A C 1
ATOM 710 O O . THR A 1 92 ? 21.628 -11.261 -26.381 1.00 81.06 92 THR A O 1
ATOM 713 N N . PHE A 1 93 ? 20.510 -9.871 -25.007 1.00 81.06 93 PHE A N 1
ATOM 714 C CA . PHE A 1 93 ? 19.406 -10.772 -24.708 1.00 81.06 93 PHE A CA 1
ATOM 715 C C . PHE A 1 93 ? 18.148 -10.342 -25.446 1.00 81.06 93 PHE A C 1
ATOM 717 O O . PHE A 1 93 ? 17.821 -9.154 -25.506 1.00 81.06 93 PHE A O 1
ATOM 724 N N . ARG A 1 94 ? 17.409 -11.324 -25.973 1.00 81.25 94 ARG A N 1
ATOM 725 C CA . ARG A 1 94 ? 16.099 -11.086 -26.577 1.00 81.25 94 ARG A CA 1
ATOM 726 C C . ARG A 1 94 ? 14.991 -11.526 -25.629 1.00 81.25 94 ARG A C 1
ATOM 728 O O . ARG A 1 94 ? 14.965 -12.671 -25.170 1.00 81.25 94 ARG A O 1
ATOM 735 N N . LEU A 1 95 ? 14.063 -10.621 -25.346 1.00 80.75 95 LEU A N 1
ATOM 736 C CA . LEU A 1 95 ? 12.903 -10.872 -24.493 1.00 80.75 95 LEU A CA 1
ATOM 737 C C . LEU A 1 95 ? 11.679 -11.207 -25.355 1.00 80.75 95 LEU A C 1
ATOM 739 O O . LEU A 1 95 ? 11.460 -10.607 -26.406 1.00 80.75 95 LEU A O 1
ATOM 743 N N . ARG A 1 96 ? 10.849 -12.154 -24.910 1.00 77.44 96 ARG A N 1
ATOM 744 C CA . ARG A 1 96 ? 9.474 -12.295 -25.406 1.00 77.44 96 ARG A CA 1
ATOM 745 C C . ARG A 1 96 ? 8.649 -11.207 -24.744 1.00 77.44 96 ARG A C 1
ATOM 747 O O . ARG A 1 96 ? 8.336 -11.288 -23.556 1.00 77.44 96 ARG A O 1
ATOM 754 N N . LEU A 1 97 ? 8.348 -10.183 -25.530 1.00 75.56 97 LEU A N 1
ATOM 755 C CA . LEU A 1 97 ? 7.440 -9.112 -25.154 1.00 75.56 97 LEU A CA 1
ATOM 756 C C . LEU A 1 97 ? 6.031 -9.442 -25.664 1.00 75.56 97 LEU A C 1
ATOM 758 O O . LEU A 1 97 ? 5.904 -10.072 -26.719 1.00 75.56 97 LEU A O 1
ATOM 762 N N . PRO A 1 98 ? 4.974 -9.014 -24.959 1.00 73.62 98 PRO A N 1
ATOM 763 C CA . PRO A 1 98 ? 3.617 -9.062 -25.489 1.00 73.62 98 PRO A CA 1
ATOM 764 C C . PRO A 1 98 ? 3.516 -8.315 -26.818 1.00 73.62 98 PRO A C 1
ATOM 766 O O . PRO A 1 98 ? 4.153 -7.277 -26.996 1.00 73.62 98 PRO A O 1
ATOM 769 N N . ALA A 1 99 ? 2.642 -8.783 -27.712 1.00 72.62 99 ALA A N 1
ATOM 770 C CA . ALA A 1 99 ? 2.406 -8.154 -29.016 1.00 72.62 99 ALA A CA 1
ATOM 771 C C . ALA A 1 99 ? 1.927 -6.689 -28.922 1.00 72.62 99 ALA A C 1
ATOM 773 O O . ALA A 1 99 ? 1.979 -5.949 -29.899 1.00 72.62 99 ALA A O 1
ATOM 774 N N . THR A 1 100 ? 1.473 -6.259 -27.744 1.00 74.44 100 THR A N 1
ATOM 775 C CA . THR A 1 100 ? 1.048 -4.885 -27.462 1.00 74.44 100 THR A CA 1
ATOM 776 C C . THR A 1 100 ? 2.215 -3.903 -27.300 1.00 74.44 100 THR A C 1
ATOM 778 O O . THR A 1 100 ? 2.006 -2.695 -27.400 1.00 74.44 100 THR A O 1
ATOM 781 N N . CYS A 1 101 ? 3.443 -4.380 -27.065 1.00 68.44 101 CYS A N 1
ATOM 782 C CA . CYS A 1 101 ? 4.623 -3.535 -26.874 1.00 68.44 101 CYS A CA 1
ATOM 783 C C . CYS A 1 101 ? 5.287 -3.181 -28.213 1.00 68.44 101 CYS A C 1
ATOM 785 O O . CYS A 1 101 ? 5.733 -4.064 -28.940 1.00 68.44 101 CYS A O 1
ATOM 787 N N . LYS A 1 102 ? 5.404 -1.879 -28.518 1.00 75.12 102 LYS A N 1
ATOM 788 C CA . LYS A 1 102 ? 6.017 -1.377 -29.769 1.00 75.12 102 LYS A CA 1
ATOM 789 C C . LYS A 1 102 ? 7.538 -1.172 -29.710 1.00 75.12 102 LYS A C 1
ATOM 791 O O . LYS A 1 102 ? 8.128 -0.758 -30.701 1.00 75.12 102 LYS A O 1
ATOM 796 N N . PHE A 1 103 ? 8.173 -1.402 -28.564 1.00 78.81 103 PHE A N 1
ATOM 797 C CA . PHE A 1 103 ? 9.616 -1.211 -28.407 1.00 78.81 103 PHE A CA 1
ATOM 798 C C . PHE A 1 103 ? 10.412 -2.457 -28.815 1.00 78.81 103 PHE A C 1
ATOM 800 O O . PHE A 1 103 ? 9.889 -3.572 -28.859 1.00 78.81 103 PHE A O 1
ATOM 807 N N . HIS A 1 104 ? 11.694 -2.257 -29.131 1.00 80.44 104 HIS A N 1
ATOM 808 C CA . HIS A 1 104 ? 12.587 -3.335 -29.547 1.00 80.44 104 HIS A CA 1
ATOM 809 C C . HIS A 1 104 ? 12.718 -4.406 -28.464 1.00 80.44 104 HIS A C 1
ATOM 811 O O . HIS A 1 104 ? 12.766 -4.113 -27.274 1.00 80.44 104 HIS A O 1
ATOM 817 N N . ASN A 1 105 ? 12.807 -5.663 -28.894 1.00 78.56 105 ASN A N 1
ATOM 818 C CA . ASN A 1 105 ? 12.850 -6.812 -27.996 1.00 78.56 105 ASN A CA 1
ATOM 819 C C . ASN A 1 105 ? 14.265 -7.335 -27.713 1.00 78.56 105 ASN A C 1
ATOM 821 O O . ASN A 1 105 ? 14.398 -8.382 -27.085 1.00 78.56 105 ASN A O 1
ATOM 825 N N . ALA A 1 106 ? 15.302 -6.627 -28.169 1.00 83.69 106 ALA A N 1
ATOM 826 C CA . ALA A 1 106 ? 16.707 -6.944 -27.944 1.00 83.69 106 ALA A CA 1
ATOM 827 C C . ALA A 1 106 ? 17.345 -5.874 -27.051 1.00 83.69 106 ALA A C 1
ATOM 829 O O . ALA A 1 106 ? 17.304 -4.689 -27.377 1.00 83.69 106 ALA A O 1
ATOM 830 N N . PHE A 1 107 ? 17.933 -6.302 -25.936 1.00 84.31 107 PHE A N 1
ATOM 831 C CA . PHE A 1 107 ? 18.504 -5.418 -24.925 1.00 84.31 107 PHE A CA 1
ATOM 832 C C . PHE A 1 107 ? 19.939 -5.820 -24.609 1.00 84.31 107 PHE A C 1
ATOM 834 O O . PHE A 1 107 ? 20.259 -7.008 -24.508 1.00 84.31 107 PHE A O 1
ATOM 841 N N . HIS A 1 108 ? 20.799 -4.820 -24.425 1.00 85.12 108 HIS A N 1
ATOM 842 C CA . HIS A 1 108 ? 22.150 -5.039 -23.927 1.00 85.12 108 HIS A CA 1
ATOM 843 C C . HIS A 1 108 ? 22.106 -5.530 -22.473 1.00 85.12 108 HIS A C 1
ATOM 845 O O . HIS A 1 108 ? 21.292 -5.048 -21.685 1.00 85.12 108 HIS A O 1
ATOM 851 N N . VAL A 1 109 ? 23.000 -6.451 -22.100 1.00 80.19 109 VAL A N 1
ATOM 852 C CA . VAL A 1 109 ? 23.028 -7.070 -20.760 1.00 80.19 109 VAL A CA 1
ATOM 853 C C . VAL A 1 109 ? 23.100 -6.045 -19.616 1.00 80.19 109 VAL A C 1
ATOM 855 O O . VAL A 1 109 ? 22.494 -6.262 -18.575 1.00 80.19 109 VAL A O 1
ATOM 858 N N . GLN A 1 110 ? 23.750 -4.892 -19.820 1.00 82.06 110 GLN A N 1
ATOM 859 C CA . GLN A 1 110 ? 23.842 -3.824 -18.807 1.00 82.06 110 GLN A CA 1
ATOM 860 C C . GLN A 1 110 ? 22.515 -3.107 -18.515 1.00 82.06 110 GLN A C 1
ATOM 862 O O . GLN A 1 110 ? 22.375 -2.500 -17.457 1.00 82.06 110 GLN A O 1
ATOM 867 N N . LEU A 1 111 ? 21.543 -3.158 -19.432 1.00 79.38 111 LEU A N 1
ATOM 868 C CA . LEU A 1 111 ? 20.213 -2.575 -19.216 1.00 79.38 111 LEU A CA 1
ATOM 869 C C . LEU A 1 111 ? 19.287 -3.523 -18.440 1.00 79.38 111 LEU A C 1
ATOM 871 O O . LEU A 1 111 ? 18.188 -3.134 -18.050 1.00 79.38 111 LEU A O 1
ATOM 875 N N . LEU A 1 112 ? 19.714 -4.769 -18.226 1.00 80.12 112 LEU A N 1
ATOM 876 C CA . LEU A 1 112 ? 18.945 -5.784 -17.523 1.00 80.12 112 LEU A CA 1
ATOM 877 C C . LEU A 1 112 ? 19.429 -5.887 -16.078 1.00 80.12 112 LEU A C 1
ATOM 879 O O . LEU A 1 112 ? 20.621 -5.997 -15.805 1.00 80.12 112 LEU A O 1
ATOM 883 N N . LYS A 1 113 ? 18.483 -5.895 -15.138 1.00 74.81 113 LYS A N 1
ATOM 884 C CA . LYS A 1 113 ? 18.755 -6.228 -13.736 1.00 74.81 113 LYS A CA 1
ATOM 885 C C . LYS A 1 113 ? 18.381 -7.694 -13.489 1.00 74.81 113 LYS A C 1
ATOM 887 O O . LYS A 1 113 ? 17.360 -8.138 -14.020 1.00 74.81 113 LYS A O 1
ATOM 892 N N . PRO A 1 114 ? 19.158 -8.448 -12.688 1.00 70.00 114 PRO A N 1
ATOM 893 C CA . PRO A 1 114 ? 18.774 -9.792 -12.275 1.00 70.00 114 PRO A CA 1
ATOM 894 C C . PRO A 1 114 ? 17.377 -9.781 -11.653 1.00 70.00 114 PRO A C 1
ATOM 896 O O . PRO A 1 114 ? 17.105 -8.985 -10.751 1.00 70.00 114 PRO A O 1
ATOM 899 N N . TYR A 1 115 ? 16.492 -10.656 -12.136 1.00 67.81 115 TYR A N 1
ATOM 900 C CA . TYR A 1 115 ? 15.172 -10.817 -11.539 1.00 67.81 115 TYR A CA 1
ATOM 901 C C . TYR A 1 115 ? 15.340 -11.368 -10.123 1.00 67.81 115 TYR A C 1
ATOM 903 O O . TYR A 1 115 ? 15.817 -12.487 -9.937 1.00 67.81 115 TYR A O 1
ATOM 911 N N . ARG A 1 116 ? 14.950 -10.572 -9.130 1.00 64.06 116 ARG A N 1
ATOM 912 C CA . ARG A 1 116 ? 14.802 -11.014 -7.745 1.00 64.06 116 ARG A CA 1
ATOM 913 C C . ARG A 1 116 ? 13.325 -11.264 -7.525 1.00 64.06 116 ARG A C 1
ATOM 915 O O . ARG A 1 116 ? 12.519 -10.375 -7.789 1.00 64.06 116 ARG A O 1
ATOM 922 N N . ASP A 1 117 ? 12.974 -12.466 -7.090 1.00 54.94 117 ASP A N 1
ATOM 923 C CA . ASP A 1 117 ? 11.595 -12.753 -6.724 1.00 54.94 117 ASP A CA 1
ATOM 924 C C . ASP A 1 117 ? 11.219 -11.849 -5.536 1.00 54.94 117 ASP A C 1
ATOM 926 O O . ASP A 1 117 ? 11.872 -11.941 -4.493 1.00 54.94 117 ASP A O 1
ATOM 930 N N . PRO A 1 118 ? 10.210 -10.968 -5.654 1.00 52.56 118 PRO A N 1
ATOM 931 C CA . PRO A 1 118 ? 9.767 -10.145 -4.534 1.00 52.56 118 PRO A CA 1
ATOM 932 C C . PRO A 1 118 ? 9.443 -10.990 -3.297 1.00 52.56 118 PRO A C 1
ATOM 934 O O . PRO A 1 118 ? 9.770 -10.584 -2.186 1.00 52.56 118 PRO A O 1
ATOM 937 N N . ASN A 1 119 ? 8.929 -12.212 -3.480 1.00 51.62 119 ASN A N 1
ATOM 938 C CA . ASN A 1 119 ? 8.626 -13.133 -2.384 1.00 51.62 119 ASN A CA 1
ATOM 939 C C . ASN A 1 119 ? 9.886 -13.623 -1.649 1.00 51.62 119 ASN A C 1
ATOM 941 O O . ASN A 1 119 ? 9.803 -14.009 -0.487 1.00 51.62 119 ASN A O 1
ATOM 945 N N . THR A 1 120 ? 11.064 -13.563 -2.285 1.00 49.88 120 THR A N 1
ATOM 946 C CA . THR A 1 120 ? 12.350 -13.888 -1.637 1.00 49.88 120 THR A CA 1
ATOM 947 C C . THR A 1 120 ? 12.942 -12.729 -0.833 1.00 49.88 120 THR A C 1
ATOM 949 O O . THR A 1 120 ? 13.786 -12.958 0.025 1.00 49.88 120 THR A O 1
ATOM 952 N N . VAL A 1 121 ? 12.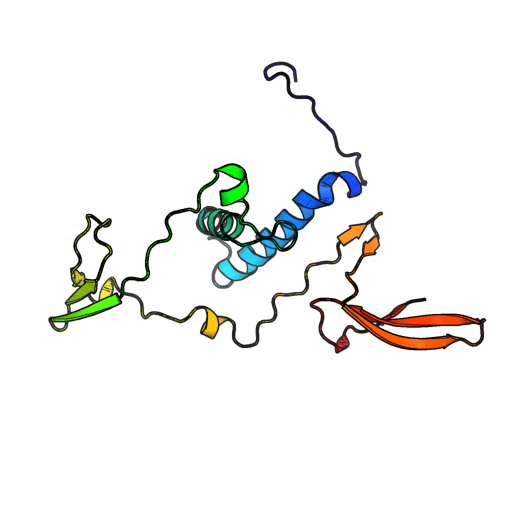498 -11.487 -1.060 1.00 47.19 121 VAL A N 1
ATOM 953 C CA . VAL A 1 121 ? 12.990 -10.294 -0.336 1.00 47.19 121 VAL A CA 1
ATOM 954 C C . VAL A 1 121 ? 12.272 -10.106 1.008 1.00 47.19 121 VAL A C 1
ATOM 956 O O . VAL A 1 121 ? 12.799 -9.463 1.917 1.00 47.19 121 VAL A O 1
ATOM 959 N N . PHE A 1 122 ? 11.084 -10.696 1.160 1.00 46.62 122 PHE A N 1
ATOM 960 C CA . PHE A 1 122 ? 10.261 -10.609 2.368 1.00 46.62 122 PHE A CA 1
ATOM 961 C C . PHE A 1 122 ? 10.208 -11.916 3.172 1.00 46.62 122 PHE A C 1
ATOM 963 O O . PHE A 1 122 ? 9.342 -12.054 4.031 1.00 46.62 122 PHE A O 1
ATOM 970 N N . THR A 1 123 ? 11.113 -12.877 2.944 1.00 39.06 123 THR A N 1
ATOM 971 C CA . THR A 1 123 ? 11.149 -14.109 3.753 1.00 39.06 123 THR A CA 1
ATOM 972 C C . THR A 1 123 ? 11.289 -13.761 5.236 1.00 39.06 123 THR A C 1
ATOM 974 O O . THR A 1 123 ? 12.296 -13.185 5.644 1.00 39.06 123 THR A O 1
ATOM 977 N N . GLY A 1 124 ? 10.264 -14.074 6.034 1.00 45.91 124 GLY A N 1
ATOM 978 C CA . GLY A 1 124 ? 10.226 -13.784 7.471 1.00 45.91 124 GLY A CA 1
ATOM 979 C C . GLY A 1 124 ? 9.844 -12.347 7.850 1.00 45.91 124 GLY A C 1
ATOM 980 O O . GLY A 1 124 ? 9.744 -12.053 9.037 1.00 45.91 124 GLY A O 1
ATOM 981 N N . ARG A 1 125 ? 9.585 -11.449 6.889 1.00 40.34 125 ARG A N 1
ATOM 982 C CA . ARG A 1 125 ? 8.925 -10.172 7.189 1.00 40.34 125 ARG A CA 1
ATOM 983 C C . ARG A 1 125 ? 7.432 -10.427 7.315 1.00 40.34 125 ARG A C 1
ATOM 985 O O . ARG A 1 125 ? 6.731 -10.499 6.310 1.00 40.34 125 ARG A O 1
ATOM 992 N N . GLN A 1 126 ? 6.944 -10.526 8.546 1.00 47.06 126 GLN A N 1
ATOM 993 C CA . GLN A 1 126 ? 5.548 -10.185 8.772 1.00 47.06 126 GLN A CA 1
ATOM 994 C C . GLN A 1 126 ? 5.401 -8.676 8.529 1.00 47.06 126 GLN A C 1
ATOM 996 O O . GLN A 1 126 ? 6.257 -7.911 8.993 1.00 47.06 126 GLN A O 1
ATOM 1001 N N . PRO A 1 127 ? 4.403 -8.225 7.743 1.00 50.03 127 PRO A N 1
ATOM 1002 C CA . PRO A 1 127 ? 4.059 -6.811 7.742 1.00 50.03 127 PRO A CA 1
ATOM 1003 C C . PRO A 1 127 ? 3.862 -6.397 9.204 1.00 50.03 127 PRO A C 1
ATOM 1005 O O . PRO A 1 127 ? 3.274 -7.179 9.957 1.00 50.03 127 PRO A O 1
ATOM 1008 N N . PRO A 1 128 ? 4.400 -5.239 9.635 1.00 51.69 128 PRO A N 1
ATOM 1009 C CA . PRO A 1 128 ? 4.130 -4.772 10.981 1.00 51.69 128 PRO A CA 1
ATOM 1010 C C . PRO A 1 128 ? 2.610 -4.777 11.171 1.00 51.69 128 PRO A C 1
ATOM 1012 O O . PRO A 1 128 ? 1.900 -4.398 10.226 1.00 51.69 128 PRO A O 1
ATOM 1015 N N . PRO A 1 129 ? 2.114 -5.246 12.327 1.00 55.78 129 PRO A N 1
ATOM 1016 C CA . PRO A 1 129 ? 0.691 -5.245 12.600 1.00 55.78 129 PRO A CA 1
ATOM 1017 C C . PRO A 1 129 ? 0.107 -3.884 12.226 1.00 55.78 129 PRO A C 1
ATOM 1019 O O . PRO A 1 129 ? 0.741 -2.845 12.456 1.00 55.78 129 PRO A O 1
ATOM 1022 N N . LEU A 1 130 ? -1.066 -3.884 11.589 1.00 57.75 130 LEU A N 1
ATOM 1023 C CA . LEU A 1 130 ? -1.789 -2.637 11.355 1.00 57.75 130 LEU A CA 1
ATOM 1024 C C . LEU A 1 130 ? -1.911 -1.933 12.707 1.00 57.75 130 LEU A C 1
ATOM 1026 O O . LEU A 1 130 ? -2.291 -2.576 13.683 1.00 57.75 130 LEU A O 1
ATOM 1030 N N . LEU A 1 131 ? -1.530 -0.654 12.769 1.00 59.03 131 LEU A N 1
ATOM 1031 C CA . LEU A 1 131 ? -1.643 0.117 14.004 1.00 59.03 131 LEU A CA 1
ATOM 1032 C C . LEU A 1 131 ? -3.095 0.030 14.507 1.00 59.03 131 LEU A C 1
ATOM 1034 O O . LEU A 1 131 ? -4.011 -0.030 13.678 1.00 59.03 131 LEU A O 1
ATOM 1038 N N . PRO A 1 132 ? -3.315 -0.002 15.834 1.00 59.09 132 PRO A N 1
ATOM 1039 C CA . PRO A 1 132 ? -4.660 -0.082 16.378 1.00 59.09 132 PRO A CA 1
ATOM 1040 C C . PRO A 1 132 ? -5.517 1.060 15.835 1.00 59.09 132 PRO A C 1
ATOM 1042 O O . PRO A 1 132 ? -5.052 2.191 15.657 1.00 59.09 132 PRO A O 1
ATOM 1045 N N . VAL A 1 133 ? -6.773 0.744 15.543 1.00 59.22 133 VAL A N 1
ATOM 1046 C CA . VAL A 1 133 ? -7.748 1.732 15.094 1.00 59.22 133 VAL A CA 1
ATOM 1047 C C . VAL A 1 133 ? -8.043 2.633 16.284 1.00 59.22 133 VAL A C 1
ATOM 1049 O O . VAL A 1 133 ? -8.424 2.139 17.334 1.00 59.22 133 VAL A O 1
ATOM 1052 N N . LEU A 1 134 ? -7.877 3.946 16.152 1.00 57.28 134 LEU A N 1
ATOM 1053 C CA . LEU A 1 134 ? -8.287 4.860 17.217 1.00 57.28 134 LEU A CA 1
ATOM 1054 C C . LEU A 1 134 ? -9.809 5.001 17.184 1.00 57.28 134 LEU A C 1
ATOM 1056 O O . LEU A 1 134 ? -10.365 5.600 16.262 1.00 57.28 134 LEU A O 1
ATOM 1060 N N . VAL A 1 135 ? -10.486 4.458 18.190 1.00 51.12 135 VAL A N 1
ATOM 1061 C CA . VAL A 1 135 ? -11.931 4.613 18.371 1.00 51.12 135 VAL A CA 1
ATOM 1062 C C . VAL A 1 135 ? -12.138 5.303 19.713 1.00 51.12 135 VAL A C 1
ATOM 1064 O O . VAL A 1 135 ? -11.794 4.770 20.759 1.00 51.12 135 VAL A O 1
ATOM 1067 N N . HIS A 1 136 ? -12.657 6.534 19.677 1.00 50.06 136 HIS A N 1
ATOM 1068 C CA . HIS A 1 136 ? -12.753 7.426 20.847 1.00 50.06 136 HIS A CA 1
ATOM 1069 C C . HIS A 1 136 ? -11.396 7.753 21.513 1.00 50.06 136 HIS A C 1
ATOM 1071 O O . HIS A 1 136 ? -11.325 7.824 22.735 1.00 50.06 136 HIS A O 1
ATOM 1077 N N . ASP A 1 137 ? -10.331 7.937 20.720 1.00 51.12 137 ASP A N 1
ATOM 1078 C CA . ASP A 1 137 ? -8.948 8.180 21.186 1.00 51.12 137 ASP A CA 1
ATOM 1079 C C . ASP A 1 137 ? -8.303 7.022 21.974 1.00 51.12 137 ASP A C 1
ATOM 1081 O O . ASP A 1 137 ? -7.177 7.149 22.455 1.00 51.12 137 ASP A O 1
ATOM 1085 N N . GLU A 1 138 ? -8.962 5.864 22.022 1.00 49.84 138 GLU A N 1
ATOM 1086 C CA . GLU A 1 138 ? -8.414 4.628 22.570 1.00 49.84 138 GLU A CA 1
ATOM 1087 C C . GLU A 1 138 ? -8.017 3.672 21.430 1.00 49.84 138 GLU A C 1
ATOM 1089 O O . GLU A 1 138 ? -8.722 3.575 20.418 1.00 49.84 138 GLU A O 1
ATOM 1094 N N . PRO A 1 139 ? -6.882 2.962 21.550 1.00 60.50 139 PRO A N 1
ATOM 1095 C CA . PRO A 1 139 ? -6.464 1.983 20.558 1.00 60.50 139 PRO A CA 1
ATOM 1096 C C . PRO A 1 139 ? -7.376 0.743 20.596 1.00 60.50 139 PRO A C 1
ATOM 1098 O O . PRO A 1 139 ? -7.308 -0.064 21.521 1.00 60.50 139 PRO A O 1
ATOM 1101 N N . GLU A 1 140 ? -8.195 0.556 19.562 1.00 63.59 140 GLU A N 1
ATOM 1102 C CA . GLU A 1 140 ? -8.952 -0.669 19.302 1.00 63.59 140 GLU A CA 1
ATOM 1103 C C . GLU A 1 140 ? -8.160 -1.631 18.406 1.00 63.59 140 GLU A C 1
ATOM 1105 O O . GLU A 1 140 ? -7.663 -1.285 17.330 1.00 63.59 140 GLU A O 1
ATOM 1110 N N . TYR A 1 141 ? -8.080 -2.883 18.847 1.00 70.69 141 TYR A N 1
ATOM 1111 C CA . TYR A 1 141 ? -7.383 -3.966 18.164 1.00 70.69 141 TYR A CA 1
ATOM 1112 C C . TYR A 1 141 ? -8.399 -4.992 17.653 1.00 70.69 141 TYR A C 1
ATOM 1114 O O . TYR A 1 141 ? -9.355 -5.341 18.350 1.00 70.69 141 TYR A O 1
ATOM 1122 N N . GLU A 1 142 ? -8.192 -5.517 16.443 1.00 69.25 142 GLU A N 1
ATOM 1123 C CA . GLU A 1 142 ? -9.040 -6.589 15.915 1.00 69.25 142 GLU A CA 1
ATOM 1124 C C . GLU A 1 142 ? -8.676 -7.924 16.592 1.00 69.25 142 GLU A C 1
ATOM 1126 O O . GLU A 1 142 ? -7.524 -8.364 16.556 1.00 69.25 142 GLU A O 1
ATOM 1131 N N . VAL A 1 143 ? -9.664 -8.577 17.209 1.00 75.88 143 VAL A N 1
ATOM 1132 C CA . VAL A 1 143 ? -9.504 -9.896 17.839 1.00 75.88 143 VAL A CA 1
ATOM 1133 C C . VAL A 1 143 ? -9.372 -10.970 16.761 1.00 75.88 143 VAL A C 1
ATOM 1135 O O . VAL A 1 143 ? -10.261 -11.129 15.927 1.00 75.88 143 VAL A O 1
ATOM 1138 N N . GLU A 1 144 ? -8.291 -11.748 16.795 1.00 77.69 144 GLU A N 1
ATOM 1139 C CA . GLU A 1 144 ? -8.142 -12.943 15.959 1.00 77.69 144 GLU A CA 1
ATOM 1140 C C . GLU A 1 144 ? -8.787 -14.158 16.623 1.00 77.69 144 GLU A C 1
ATOM 1142 O O . GLU A 1 144 ? -9.551 -14.887 15.991 1.00 77.69 144 GLU A O 1
ATOM 1147 N N . SER A 1 145 ? -8.489 -14.388 17.905 1.00 79.75 145 SER A N 1
ATOM 1148 C CA . SER A 1 145 ? -9.082 -15.487 18.670 1.00 79.75 145 SER A CA 1
ATOM 1149 C C . SER A 1 145 ? -9.008 -15.263 20.181 1.00 79.75 145 SER A C 1
ATOM 1151 O O . SER A 1 145 ? -8.173 -14.511 20.683 1.00 79.75 145 SER A O 1
ATOM 1153 N N . VAL A 1 146 ? -9.892 -15.942 20.914 1.00 87.44 146 VAL A N 1
ATOM 1154 C CA . VAL A 1 146 ? -9.858 -16.014 22.380 1.00 87.44 146 VAL A CA 1
ATOM 1155 C C . VAL A 1 146 ? -9.129 -17.294 22.771 1.00 87.44 146 VAL A C 1
ATOM 1157 O O . VAL A 1 146 ? -9.620 -18.391 22.510 1.00 87.44 146 VAL A O 1
ATOM 1160 N N . LEU A 1 147 ? -7.959 -17.163 23.392 1.00 86.00 147 LEU A N 1
ATOM 1161 C CA . LEU A 1 147 ? -7.094 -18.296 23.731 1.00 86.00 147 LEU A CA 1
ATOM 1162 C C . LEU A 1 147 ? -7.445 -18.921 25.082 1.00 86.00 147 LEU A C 1
ATOM 1164 O O . LEU A 1 147 ? -7.298 -20.127 25.271 1.00 86.00 147 LEU A O 1
ATOM 1168 N N . ALA A 1 148 ? -7.897 -18.106 26.035 1.00 87.44 148 ALA A N 1
ATOM 1169 C CA . ALA A 1 148 ? -8.265 -18.559 27.371 1.00 87.44 148 ALA A CA 1
ATOM 1170 C C . ALA A 1 148 ? -9.236 -17.583 28.046 1.00 87.44 148 ALA A C 1
ATOM 1172 O O . ALA A 1 148 ? -9.361 -16.430 27.644 1.00 87.44 148 ALA A O 1
ATOM 1173 N N . HIS A 1 149 ? -9.889 -18.038 29.114 1.00 88.81 149 HIS A N 1
ATOM 1174 C CA . HIS A 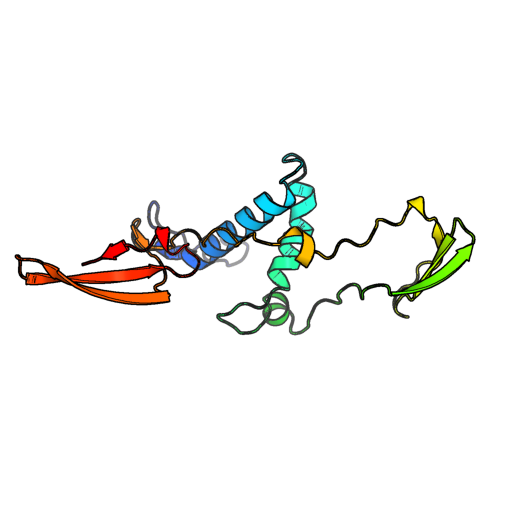1 149 ? -10.636 -17.180 30.030 1.00 88.81 149 HIS A CA 1
ATOM 1175 C C . HIS A 1 149 ? -10.240 -17.508 31.473 1.00 88.81 149 HIS A C 1
ATOM 1177 O O . HIS A 1 149 ? -9.974 -18.666 31.801 1.00 88.81 149 HIS A O 1
ATOM 1183 N N . ARG A 1 150 ? -10.195 -16.504 32.351 1.00 88.69 150 ARG A N 1
ATOM 1184 C CA . ARG A 1 150 ? -9.944 -16.693 33.786 1.00 88.69 150 ARG A CA 1
ATOM 1185 C C . ARG A 1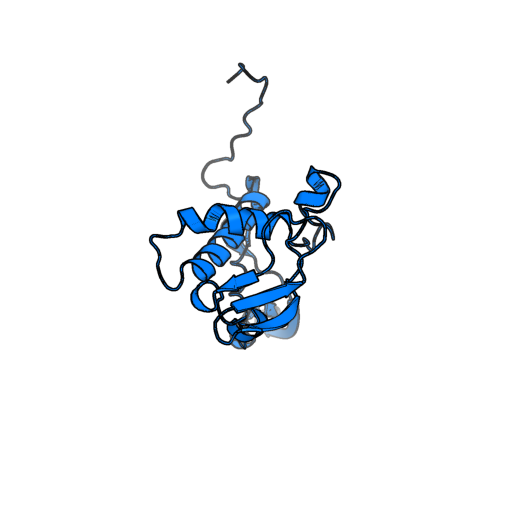 150 ? -10.859 -15.810 34.613 1.00 88.69 150 ARG A C 1
ATOM 1187 O O . ARG A 1 150 ? -11.231 -14.724 34.192 1.00 88.69 150 ARG A O 1
ATOM 1194 N N . ARG A 1 151 ? -11.191 -16.257 35.822 1.00 90.81 151 ARG A N 1
ATOM 1195 C CA . ARG A 1 151 ? -11.961 -15.464 36.786 1.00 90.81 151 ARG A CA 1
ATOM 1196 C C . ARG A 1 151 ? -11.038 -14.930 37.870 1.00 90.81 151 ARG A C 1
ATOM 1198 O O . ARG A 1 151 ? -10.357 -15.706 38.541 1.00 90.81 151 ARG A O 1
ATOM 1205 N N . ARG A 1 152 ? -11.016 -13.612 38.054 1.00 86.50 152 ARG A N 1
ATOM 1206 C CA . ARG A 1 152 ? -10.306 -12.979 39.167 1.00 86.50 152 ARG A CA 1
ATOM 1207 C C . ARG A 1 152 ? -11.094 -13.135 40.468 1.00 86.50 152 ARG A C 1
ATOM 1209 O O . ARG A 1 152 ? -12.302 -13.362 40.475 1.00 86.50 152 ARG A O 1
ATOM 1216 N N . ARG A 1 153 ? -10.396 -12.977 41.598 1.00 82.31 153 ARG A N 1
ATOM 1217 C CA . ARG A 1 153 ? -10.977 -13.075 42.954 1.00 82.31 153 ARG A CA 1
ATOM 1218 C C . ARG A 1 153 ? -12.101 -12.063 43.214 1.00 82.31 153 ARG A C 1
ATOM 1220 O O . ARG A 1 153 ? -12.926 -12.301 44.083 1.00 82.31 153 ARG A O 1
ATOM 1227 N N . ASN A 1 154 ? -12.134 -10.961 42.466 1.00 83.50 154 ASN A N 1
ATOM 1228 C CA . ASN A 1 154 ? -13.175 -9.932 42.522 1.00 83.50 154 ASN A CA 1
ATOM 1229 C C . ASN A 1 154 ? -14.408 -10.251 41.645 1.00 83.50 154 ASN A C 1
ATOM 1231 O O . ASN A 1 154 ? -15.309 -9.426 41.557 1.00 83.50 154 ASN A O 1
ATOM 1235 N N . GLY A 1 155 ? -14.453 -11.416 40.988 1.00 83.69 155 GLY A N 1
ATOM 1236 C CA . GLY A 1 155 ? -15.559 -11.841 40.125 1.00 83.69 155 GLY A CA 1
ATOM 1237 C C . GLY A 1 155 ? -15.432 -11.438 38.650 1.00 83.69 155 GLY A C 1
ATOM 1238 O O . GLY A 1 155 ? -16.170 -11.990 37.833 1.00 83.69 155 GLY A O 1
ATOM 1239 N N . THR A 1 156 ? -14.489 -10.558 38.289 1.00 87.25 156 THR A N 1
ATOM 1240 C CA . THR A 1 156 ? -14.232 -10.149 36.896 1.00 87.25 156 THR A CA 1
ATOM 1241 C C . THR A 1 156 ? -13.726 -11.334 36.070 1.00 87.25 156 THR A C 1
ATOM 1243 O O . THR A 1 156 ? -12.833 -12.067 36.507 1.00 87.25 156 THR A O 1
ATOM 1246 N N . VAL A 1 157 ? -14.309 -11.540 34.889 1.00 86.56 157 VAL A N 1
ATOM 1247 C CA . VAL A 1 157 ? -13.806 -12.490 33.888 1.00 86.56 157 VAL A CA 1
ATOM 1248 C C . VAL A 1 157 ? -12.793 -11.739 33.039 1.00 86.56 157 VAL A C 1
ATOM 1250 O O . VAL A 1 157 ? -13.077 -10.632 32.627 1.00 86.56 157 VAL A O 1
ATOM 1253 N N . GLU A 1 158 ? -11.628 -12.321 32.795 1.00 89.00 158 GLU A N 1
ATOM 1254 C CA . GLU A 1 158 ? -10.692 -11.815 31.796 1.00 89.00 158 GLU A CA 1
ATOM 1255 C C . GLU A 1 158 ? -10.542 -12.848 30.688 1.00 89.00 158 GLU A C 1
ATOM 1257 O O . GLU A 1 158 ? -10.521 -14.055 30.956 1.00 89.00 158 GLU A O 1
ATOM 1262 N N . LEU A 1 159 ? -10.403 -12.372 29.458 1.00 86.94 159 LEU A N 1
ATOM 1263 C CA . LEU A 1 159 ? -10.128 -13.158 28.266 1.00 86.94 159 LEU A CA 1
ATOM 1264 C C . LEU A 1 159 ? -8.688 -12.905 27.821 1.00 86.94 159 LEU A C 1
ATOM 1266 O O . LEU A 1 159 ? -8.244 -11.763 27.774 1.00 86.94 159 LEU A O 1
ATOM 1270 N N . LEU A 1 160 ? -7.957 -13.968 27.499 1.00 87.62 160 LEU A N 1
ATOM 1271 C CA . LEU A 1 160 ? -6.666 -13.863 26.828 1.00 87.62 160 LEU A CA 1
ATOM 1272 C C . LEU A 1 160 ? -6.927 -13.774 25.330 1.00 87.62 160 LEU A C 1
ATOM 1274 O O . LEU A 1 160 ? -7.457 -14.723 24.742 1.00 87.62 160 LEU A O 1
ATOM 1278 N N . ILE A 1 161 ? -6.572 -12.645 24.735 1.00 79.50 161 ILE A N 1
ATOM 1279 C CA . ILE A 1 161 ? -6.856 -12.347 23.337 1.00 79.50 161 ILE A CA 1
ATOM 1280 C C . ILE A 1 161 ? -5.590 -12.493 22.497 1.00 79.50 161 ILE A C 1
ATOM 1282 O O . ILE A 1 161 ? -4.554 -11.928 22.835 1.00 79.50 161 ILE A O 1
ATOM 1286 N N . ARG A 1 162 ? -5.711 -13.221 21.380 1.00 82.50 162 ARG A N 1
ATOM 1287 C CA . ARG A 1 162 ? -4.794 -13.143 20.238 1.00 82.50 162 ARG A CA 1
ATOM 1288 C C . ARG A 1 162 ? -5.231 -11.987 19.354 1.00 82.50 162 ARG A C 1
ATOM 1290 O O . ARG A 1 162 ? -6.355 -12.003 18.840 1.00 82.50 162 ARG A O 1
ATOM 1297 N N . TRP A 1 163 ? -4.352 -11.015 19.154 1.00 78.00 163 TRP A N 1
ATOM 1298 C CA . TRP A 1 163 ? -4.613 -9.867 18.286 1.00 78.00 163 TRP A CA 1
ATOM 1299 C C . TRP A 1 163 ? -4.224 -10.174 16.846 1.00 78.00 163 TRP A C 1
ATOM 1301 O O . TRP A 1 163 ? -3.155 -10.718 16.571 1.00 78.00 163 TRP A O 1
ATOM 1311 N N . LYS A 1 164 ? -5.088 -9.797 15.907 1.00 70.75 164 LYS A N 1
ATOM 1312 C CA . LYS A 1 164 ? -4.901 -10.110 14.494 1.00 70.75 164 LYS A CA 1
ATOM 1313 C C . LYS A 1 164 ? -3.692 -9.380 13.923 1.00 70.75 164 LYS A C 1
ATOM 1315 O O . LYS A 1 164 ? -3.659 -8.153 13.876 1.00 70.75 164 LYS A O 1
ATOM 1320 N N . GLY A 1 165 ? -2.726 -10.149 13.427 1.00 63.34 165 GLY A N 1
ATOM 1321 C CA . GLY A 1 165 ? -1.503 -9.616 12.820 1.00 63.34 165 GLY A CA 1
ATOM 1322 C C . GLY A 1 165 ? -0.405 -9.235 13.816 1.00 63.34 165 GLY A C 1
ATOM 1323 O O . GLY A 1 165 ? 0.601 -8.674 13.390 1.00 63.34 165 GLY A O 1
ATOM 1324 N N . TYR A 1 166 ? -0.578 -9.550 15.102 1.00 66.88 166 TYR A N 1
ATOM 1325 C CA . TYR A 1 166 ? 0.443 -9.392 16.137 1.00 66.88 166 TYR A CA 1
ATOM 1326 C C . TYR A 1 166 ? 1.070 -10.744 16.499 1.00 66.88 166 TYR A C 1
ATOM 1328 O O . TYR A 1 166 ? 0.465 -11.802 16.310 1.00 66.88 166 TYR A O 1
ATOM 1336 N N . ASP A 1 167 ? 2.306 -10.707 17.001 1.00 68.75 167 ASP A N 1
ATOM 1337 C CA . ASP A 1 167 ? 3.007 -11.906 17.463 1.00 68.75 167 ASP A CA 1
ATOM 1338 C C . ASP A 1 167 ? 2.315 -12.491 18.710 1.00 68.75 167 ASP A C 1
ATOM 1340 O O . ASP A 1 167 ? 1.811 -11.724 19.531 1.00 68.75 167 ASP A O 1
ATOM 1344 N N . PRO A 1 168 ? 2.319 -13.823 18.914 1.00 75.25 168 PRO A N 1
ATOM 1345 C CA . PRO A 1 168 ? 1.847 -14.441 20.155 1.00 75.25 168 PRO A CA 1
ATOM 1346 C C . PRO A 1 168 ? 2.430 -13.847 21.448 1.00 75.25 168 PRO A C 1
ATOM 1348 O O . PRO A 1 168 ? 1.819 -13.976 22.507 1.00 75.25 168 PRO A O 1
ATOM 1351 N N . SER A 1 169 ? 3.607 -13.212 21.405 1.00 73.75 169 SER A N 1
ATOM 1352 C CA . SER A 1 169 ? 4.172 -12.506 22.561 1.00 73.75 169 SER A CA 1
ATOM 1353 C C . SER A 1 169 ? 3.352 -11.293 23.010 1.00 73.75 169 SER A C 1
ATOM 1355 O O . SER A 1 169 ? 3.498 -10.859 24.149 1.00 73.75 169 SER A O 1
ATOM 1357 N N . GLU A 1 170 ? 2.512 -10.751 22.129 1.00 71.81 170 GLU A N 1
ATOM 1358 C CA . GLU A 1 170 ? 1.635 -9.599 22.367 1.00 71.81 170 GLU A CA 1
ATOM 1359 C C . GLU A 1 170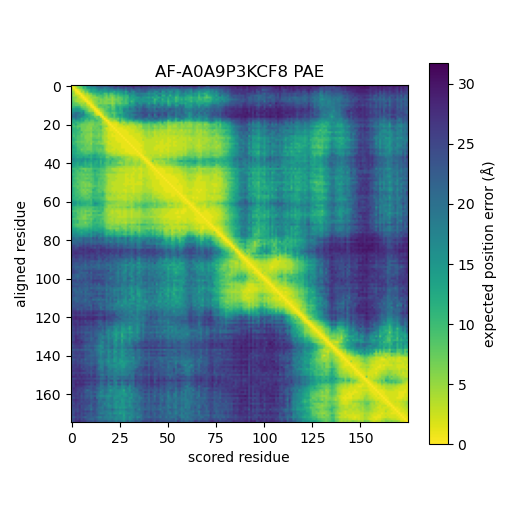 ? 0.242 -10.018 22.884 1.00 71.81 170 GLU A C 1
ATOM 1361 O O . GLU A 1 170 ? -0.648 -9.179 23.022 1.00 71.81 170 GLU A O 1
ATOM 1366 N N . ASP A 1 171 ? 0.018 -11.307 23.172 1.00 80.19 171 ASP A N 1
ATOM 1367 C CA . ASP A 1 171 ? -1.249 -11.801 23.718 1.00 80.19 171 ASP A CA 1
ATOM 1368 C C . ASP A 1 171 ? -1.502 -11.199 25.116 1.00 80.19 171 ASP A C 1
ATOM 1370 O O . ASP A 1 171 ? -0.717 -11.388 26.052 1.00 80.19 171 ASP A O 1
ATOM 1374 N N . THR A 1 172 ? -2.624 -10.494 25.293 1.00 83.12 172 THR A N 1
ATOM 1375 C CA . THR A 1 172 ? -2.941 -9.796 26.552 1.00 83.12 172 THR A CA 1
ATOM 1376 C C . THR A 1 172 ? -4.271 -10.233 27.162 1.00 83.12 172 THR A C 1
ATOM 1378 O O . THR A 1 172 ? -5.208 -10.648 26.478 1.00 83.12 172 THR A O 1
ATOM 1381 N N . TRP A 1 173 ? -4.341 -10.174 28.497 1.00 83.06 173 TRP A N 1
ATOM 1382 C CA . TRP A 1 173 ? -5.572 -10.405 29.253 1.00 83.06 173 TRP A CA 1
ATOM 1383 C C . TRP A 1 173 ? -6.391 -9.117 29.307 1.00 83.06 173 TRP A C 1
ATOM 1385 O O . TRP A 1 173 ? -5.935 -8.138 29.900 1.00 83.06 173 TRP A O 1
ATOM 1395 N N . VAL A 1 174 ? -7.598 -9.143 28.749 1.00 80.62 174 VAL A N 1
ATOM 1396 C CA . VAL A 1 174 ? -8.562 -8.036 28.798 1.00 80.62 174 VAL A CA 1
ATOM 1397 C C . VAL A 1 174 ? -9.797 -8.423 29.620 1.00 80.62 174 VAL A C 1
ATOM 1399 O O . VAL A 1 174 ? -10.201 -9.588 29.575 1.00 80.62 174 VAL A O 1
ATOM 1402 N N . PRO A 1 175 ? -10.343 -7.498 30.429 1.00 78.94 175 PRO A N 1
ATOM 1403 C CA . PRO A 1 175 ? -11.538 -7.723 31.245 1.00 78.94 175 PRO A CA 1
ATOM 1404 C C . PRO A 1 175 ? -12.842 -7.789 30.438 1.00 78.94 175 PRO A C 1
ATOM 1406 O O . PRO A 1 175 ? -12.840 -7.391 29.253 1.00 78.94 175 PRO A O 1
#

Foldseek 3Di:
DPPVPDDDDDDDPPAPPPPLVVVLVVLQLVLVLCVVCVPHNVCSVVCVVVSVLVQQQDQDPVPSGGVVCVVPVDHDDDQDDWDFDDDPDPQKTFTRGPPPDPDHRIDGPVVDDPDDDPVVVCVPDQRQPRFFRQDSNDGHFAFPDFPDWDADPVRDIWTFTDTPSDDPVPTDTDD

Radius of gyration: 23.93 Å; Cα contacts (8 Å, |Δi|>4): 184; chains: 1; bounding box: 49×46×73 Å

Sequence (175 aa):
MSLLGTKLAMSSAYHPQTDGQTDRLIQIVEQLLRAACKDEISTWDLHLPVLEFAYNNTTHAATGQTPFFLCYGRHPLMPQKPTASATVTPVTFRLRLPATCKFHNAFHVQLLKPYRDPNTVFTGRQPPPLLPVLVHDEPEYEVESVLAHRRRRNGTVELLIRWKGYDPSEDTWVP